Protein AF-A0A1U7XA64-F1 (afdb_monomer_lite)

Structure (mmCIF, N/CA/C/O backbone):
data_AF-A0A1U7XA64-F1
#
_entry.id   AF-A0A1U7XA64-F1
#
loop_
_atom_site.group_PDB
_atom_site.id
_atom_site.type_symbol
_atom_site.label_atom_id
_atom_site.label_alt_id
_atom_site.label_comp_id
_atom_site.label_asym_id
_atom_site.label_entity_id
_atom_site.label_seq_id
_atom_site.pdbx_PDB_ins_code
_atom_site.Cartn_x
_atom_site.Cartn_y
_atom_site.Cartn_z
_atom_site.occupancy
_atom_site.B_iso_or_equiv
_atom_site.auth_seq_id
_atom_site.auth_comp_id
_atom_site.auth_asym_id
_atom_site.auth_atom_id
_atom_site.pdbx_PDB_model_num
ATOM 1 N N . LEU A 1 1 ? -12.709 3.597 -7.410 1.00 91.12 1 LEU A N 1
ATOM 2 C CA . LEU A 1 1 ? -11.729 2.549 -7.765 1.00 91.12 1 LEU A CA 1
ATOM 3 C C . LEU A 1 1 ? -11.632 1.546 -6.615 1.00 91.12 1 LEU A C 1
ATOM 5 O O . LEU A 1 1 ? -11.499 2.003 -5.488 1.00 91.12 1 LEU A O 1
ATOM 9 N N . ARG A 1 2 ? -11.773 0.233 -6.865 1.00 96.62 2 ARG A N 1
ATOM 10 C CA . ARG A 1 2 ? -11.680 -0.827 -5.826 1.00 96.62 2 ARG A CA 1
ATOM 11 C C . ARG A 1 2 ? -10.468 -1.746 -5.992 1.00 96.62 2 ARG A C 1
ATOM 13 O O . ARG A 1 2 ? -9.965 -2.255 -4.998 1.00 96.62 2 ARG A O 1
ATOM 20 N N . HIS A 1 3 ? -9.996 -1.910 -7.222 1.00 97.81 3 HIS A N 1
ATOM 21 C CA . HIS A 1 3 ? -8.828 -2.707 -7.573 1.00 97.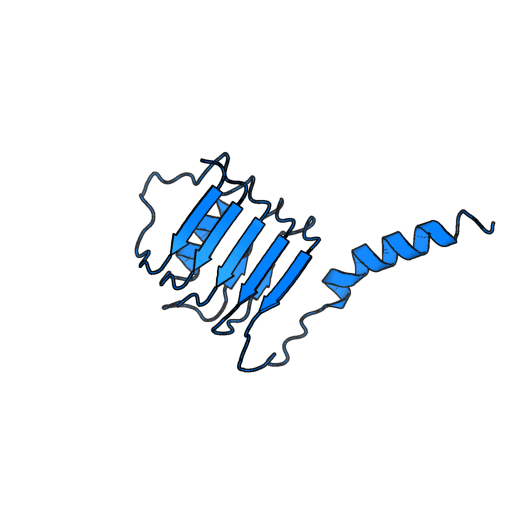81 3 HIS A CA 1
ATOM 22 C C . HIS A 1 3 ? -7.940 -1.842 -8.462 1.00 97.81 3 HIS A C 1
ATOM 24 O O . HIS A 1 3 ? -8.459 -1.160 -9.349 1.00 97.81 3 HIS A O 1
ATOM 30 N N . LEU A 1 4 ? -6.642 -1.839 -8.193 1.00 97.12 4 LEU A N 1
ATOM 31 C CA . LEU A 1 4 ? -5.638 -1.155 -8.992 1.00 97.12 4 LEU A CA 1
ATOM 32 C C . LEU A 1 4 ? -4.483 -2.120 -9.202 1.00 97.12 4 LEU A C 1
ATOM 34 O O . LEU A 1 4 ? -3.891 -2.583 -8.229 1.00 97.12 4 LEU A O 1
ATOM 38 N N . THR A 1 5 ? -4.172 -2.376 -10.464 1.00 97.38 5 THR A N 1
ATOM 39 C CA . THR A 1 5 ? -2.982 -3.113 -10.873 1.00 97.38 5 THR A CA 1
ATOM 40 C C . THR A 1 5 ? -2.121 -2.167 -11.689 1.00 97.38 5 THR A C 1
ATOM 42 O O . THR A 1 5 ? -2.611 -1.553 -12.637 1.00 97.38 5 THR A O 1
ATOM 45 N N . LEU A 1 6 ? -0.861 -2.021 -11.296 1.00 96.25 6 LEU A N 1
ATOM 46 C CA . LEU A 1 6 ? 0.153 -1.301 -12.053 1.00 96.25 6 LEU A CA 1
ATOM 47 C C . LEU A 1 6 ? 1.274 -2.273 -12.383 1.00 96.25 6 LEU A C 1
ATOM 49 O O . LEU A 1 6 ? 1.798 -2.949 -11.496 1.00 96.25 6 LEU A O 1
ATOM 53 N N . GLU A 1 7 ? 1.629 -2.329 -13.658 1.00 96.12 7 GLU A N 1
ATOM 54 C CA . GLU A 1 7 ? 2.614 -3.265 -14.172 1.00 96.12 7 GLU A CA 1
ATOM 5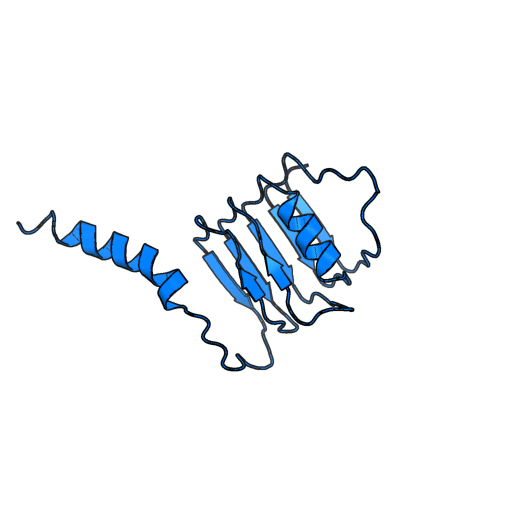5 C C . GLU A 1 7 ? 3.619 -2.540 -15.066 1.00 96.12 7 GLU A C 1
ATOM 57 O O . GLU A 1 7 ? 3.240 -1.671 -15.851 1.00 96.12 7 GLU A O 1
ATOM 62 N N . THR A 1 8 ? 4.903 -2.867 -14.901 1.00 95.06 8 THR A N 1
ATOM 63 C CA . THR A 1 8 ? 6.012 -2.375 -15.739 1.00 95.06 8 THR A CA 1
ATOM 64 C C . THR A 1 8 ? 6.038 -0.845 -15.870 1.00 95.06 8 THR A C 1
ATOM 66 O O . THR A 1 8 ? 6.182 -0.292 -16.959 1.00 95.06 8 THR A O 1
ATOM 69 N N . CYS A 1 9 ? 5.891 -0.134 -14.749 1.00 93.50 9 CYS A N 1
ATOM 70 C CA . CYS A 1 9 ? 5.851 1.328 -14.737 1.00 93.50 9 CYS A CA 1
ATOM 71 C C . CYS A 1 9 ? 6.815 1.956 -13.723 1.00 93.50 9 CYS A C 1
ATOM 73 O O . CYS A 1 9 ? 7.370 1.293 -12.844 1.00 93.50 9 CYS A O 1
ATOM 75 N N . LEU A 1 10 ? 7.016 3.264 -13.868 1.00 93.44 10 LEU A N 1
ATOM 76 C CA . LEU A 1 10 ? 7.833 4.096 -12.993 1.00 93.44 10 LEU A CA 1
ATOM 77 C C . LEU A 1 10 ? 6.931 5.118 -12.291 1.00 93.44 10 LEU A C 1
ATOM 79 O O . LEU A 1 10 ? 6.145 5.805 -12.942 1.00 93.44 10 LEU A O 1
ATOM 83 N N . ILE A 1 11 ? 7.045 5.211 -10.967 1.00 91.06 11 ILE A N 1
ATOM 84 C CA . ILE A 1 11 ? 6.297 6.155 -10.131 1.00 91.06 11 ILE A CA 1
ATOM 85 C C . ILE A 1 11 ? 7.304 7.074 -9.437 1.00 91.06 11 ILE A C 1
ATOM 87 O O . ILE A 1 11 ? 7.882 6.717 -8.410 1.00 91.06 11 ILE A O 1
ATOM 91 N N . GLU A 1 12 ? 7.508 8.260 -10.008 1.00 89.75 12 GLU A N 1
ATOM 92 C CA . GLU A 1 12 ? 8.440 9.268 -9.477 1.00 89.75 12 GLU A CA 1
ATOM 93 C C . GLU A 1 12 ? 7.778 10.251 -8.509 1.00 89.75 12 GLU A C 1
ATOM 95 O O . GLU A 1 12 ? 8.443 10.814 -7.644 1.00 89.75 12 GLU A O 1
ATOM 100 N N . LEU A 1 13 ? 6.468 10.473 -8.647 1.00 88.88 13 LEU A N 1
ATOM 101 C CA . LEU A 1 13 ? 5.734 11.436 -7.836 1.00 88.88 13 LEU A CA 1
ATOM 102 C C . LEU A 1 13 ? 4.268 11.023 -7.684 1.00 88.88 13 LEU A C 1
ATOM 104 O O . LEU A 1 13 ? 3.655 10.471 -8.598 1.00 88.88 13 LEU A O 1
ATOM 108 N N . LEU A 1 14 ? 3.689 11.348 -6.531 1.00 86.38 14 LEU A N 1
ATOM 109 C CA . LEU A 1 14 ? 2.242 11.359 -6.336 1.00 86.38 14 LEU A CA 1
ATOM 110 C C . LEU A 1 14 ? 1.723 12.790 -6.549 1.00 86.38 14 LEU A C 1
ATOM 112 O O . LEU A 1 14 ? 2.366 13.730 -6.079 1.00 86.38 14 LEU A O 1
ATOM 116 N N . PRO A 1 15 ? 0.564 12.995 -7.202 1.00 86.31 15 PRO A N 1
ATOM 117 C CA . PRO A 1 15 ? -0.001 14.332 -7.367 1.00 86.31 15 PRO A CA 1
ATOM 118 C C . PRO A 1 15 ? -0.091 15.082 -6.021 1.00 86.31 15 PRO A C 1
ATOM 120 O O . PRO A 1 15 ? -0.470 14.463 -5.025 1.00 86.31 15 PRO A O 1
ATOM 123 N N . PRO A 1 16 ? 0.181 16.400 -5.950 1.00 79.81 16 PRO A N 1
ATOM 124 C CA . PRO A 1 16 ? 0.198 17.142 -4.680 1.00 79.81 16 PRO A CA 1
ATOM 125 C C . PRO A 1 16 ? -1.110 17.042 -3.878 1.00 79.81 16 PRO A C 1
ATOM 127 O O . PRO A 1 16 ? -1.101 17.003 -2.651 1.00 79.81 16 PRO A O 1
ATOM 130 N N . ALA A 1 17 ? -2.243 16.941 -4.578 1.00 86.94 17 ALA A N 1
ATOM 131 C CA . ALA A 1 17 ? -3.573 16.774 -3.994 1.00 86.94 17 ALA A CA 1
ATOM 132 C C . ALA A 1 17 ? -4.025 15.301 -3.891 1.00 86.94 17 ALA A C 1
ATOM 134 O O . ALA A 1 17 ? -5.199 15.035 -3.630 1.00 86.94 17 ALA A O 1
ATOM 135 N N . PHE A 1 18 ? -3.133 14.328 -4.115 1.00 87.31 18 PHE A N 1
ATOM 136 C CA . PHE A 1 18 ? -3.469 12.908 -4.059 1.00 87.31 18 PHE A CA 1
ATOM 137 C C . PHE A 1 18 ? -3.769 12.482 -2.623 1.00 87.31 18 PHE A C 1
ATOM 139 O O . PHE A 1 18 ? -2.871 12.252 -1.814 1.00 87.31 18 PHE A O 1
ATOM 146 N N . LYS A 1 19 ? -5.053 12.353 -2.295 1.00 87.75 19 LYS A N 1
ATOM 147 C CA . LYS A 1 19 ? -5.512 11.922 -0.967 1.00 87.75 19 LYS A CA 1
ATOM 148 C C . LYS A 1 19 ? -5.485 10.405 -0.773 1.00 87.75 19 LYS A C 1
ATOM 150 O O . LYS A 1 19 ? -5.763 9.941 0.324 1.00 87.75 19 LYS A O 1
ATOM 155 N N . GLY A 1 20 ? -5.095 9.654 -1.801 1.00 89.19 20 GLY A N 1
ATOM 156 C CA . GLY A 1 20 ? -5.213 8.202 -1.831 1.00 89.19 20 GLY A CA 1
ATOM 157 C C . GLY A 1 20 ? -6.425 7.741 -2.623 1.00 89.19 20 GLY A C 1
ATOM 158 O O . GLY A 1 20 ? -7.047 8.503 -3.365 1.00 89.19 20 GLY A O 1
ATOM 159 N N . PHE A 1 21 ? -6.746 6.463 -2.454 1.00 92.88 21 PHE A N 1
ATOM 160 C CA . PHE A 1 21 ? -7.920 5.846 -3.047 1.00 92.88 21 PHE A CA 1
ATOM 161 C C . PHE A 1 21 ? -8.870 5.371 -1.943 1.00 92.88 21 PHE A C 1
ATOM 163 O O . PHE A 1 21 ? -8.730 4.268 -1.417 1.00 92.88 21 PHE A O 1
ATOM 170 N N . ASP A 1 22 ? -9.893 6.171 -1.648 1.00 92.12 22 ASP A N 1
ATOM 171 C CA . ASP A 1 22 ? -10.800 5.971 -0.502 1.00 92.12 22 ASP A CA 1
ATOM 172 C C . ASP A 1 22 ? -11.574 4.642 -0.512 1.00 92.12 22 ASP A C 1
ATOM 174 O O . ASP A 1 22 ? -12.128 4.224 0.501 1.00 92.12 22 ASP A O 1
ATOM 178 N N . ARG A 1 23 ? -11.655 3.979 -1.671 1.00 95.69 23 ARG A N 1
ATOM 179 C CA . ARG A 1 23 ? -12.390 2.719 -1.865 1.00 95.69 23 ARG A CA 1
ATOM 180 C C . ARG A 1 23 ? -11.514 1.559 -2.335 1.00 95.69 23 ARG A C 1
ATOM 182 O O . ARG A 1 23 ? -12.059 0.507 -2.674 1.00 95.69 23 ARG A O 1
ATOM 189 N N . LEU A 1 24 ? -10.193 1.741 -2.397 1.00 97.81 24 LEU A N 1
ATOM 190 C CA . LEU A 1 24 ? -9.291 0.704 -2.887 1.00 97.81 24 LEU A CA 1
ATOM 191 C C . LEU A 1 24 ? -9.177 -0.421 -1.864 1.00 97.81 24 LEU A C 1
ATOM 193 O O . LEU A 1 24 ? -8.781 -0.196 -0.728 1.00 97.81 24 LEU A O 1
ATOM 197 N N . MET A 1 25 ? -9.528 -1.626 -2.299 1.00 97.81 25 MET A N 1
ATOM 198 C CA . MET A 1 25 ? -9.465 -2.857 -1.515 1.00 97.81 25 MET A CA 1
ATOM 199 C C . MET A 1 25 ? -8.313 -3.752 -1.952 1.00 97.81 25 MET A C 1
ATOM 201 O O . MET A 1 25 ? -7.815 -4.531 -1.144 1.00 97.81 25 MET A O 1
ATOM 205 N N . ARG A 1 26 ? -7.867 -3.633 -3.207 1.00 98.38 26 ARG A N 1
ATOM 206 C CA . ARG A 1 26 ? -6.725 -4.381 -3.725 1.00 98.38 26 ARG A CA 1
ATOM 207 C C . ARG A 1 26 ? -5.760 -3.484 -4.485 1.00 98.38 26 ARG A C 1
ATOM 209 O O . ARG A 1 26 ? -6.183 -2.754 -5.383 1.00 98.38 26 ARG A O 1
ATOM 216 N N . LEU A 1 27 ? -4.482 -3.609 -4.154 1.00 97.75 27 LEU A N 1
ATOM 217 C CA . LEU A 1 27 ? -3.369 -2.986 -4.855 1.00 97.75 27 LEU A CA 1
ATOM 218 C C . LEU A 1 27 ? -2.395 -4.074 -5.304 1.00 97.75 27 LEU A C 1
ATOM 220 O O . LEU A 1 27 ? -1.879 -4.817 -4.473 1.00 97.75 27 LEU A O 1
ATOM 224 N N . GLU A 1 28 ? -2.140 -4.148 -6.604 1.00 97.25 28 GLU A N 1
ATOM 225 C CA . GLU A 1 28 ? -1.126 -5.022 -7.184 1.00 97.25 28 GLU A CA 1
ATOM 226 C C . GLU A 1 28 ? -0.085 -4.162 -7.906 1.00 97.25 28 GLU A C 1
ATOM 228 O O . GLU A 1 28 ? -0.421 -3.394 -8.806 1.00 97.25 28 GLU A O 1
ATOM 233 N N . LEU A 1 29 ? 1.176 -4.270 -7.496 1.00 95.25 29 LEU A N 1
ATOM 234 C CA . LEU A 1 29 ? 2.305 -3.612 -8.144 1.00 95.25 29 LEU A CA 1
ATOM 235 C C . LEU A 1 29 ? 3.257 -4.696 -8.654 1.00 95.25 29 LEU A C 1
ATOM 237 O O . LEU A 1 29 ? 3.793 -5.465 -7.853 1.00 95.25 29 LEU A O 1
ATOM 241 N N . ARG A 1 30 ? 3.464 -4.754 -9.971 1.00 94.38 30 ARG A N 1
ATOM 242 C CA . ARG A 1 30 ? 4.333 -5.736 -10.633 1.00 94.38 30 ARG A CA 1
ATOM 243 C C . ARG A 1 30 ? 5.402 -5.056 -11.470 1.00 94.38 30 ARG A C 1
ATOM 245 O O . ARG A 1 30 ? 5.089 -4.224 -12.315 1.00 94.38 30 ARG A O 1
ATOM 252 N N . TYR A 1 31 ? 6.669 -5.396 -11.260 1.00 92.75 31 TYR A N 1
ATOM 253 C CA . TYR A 1 31 ? 7.787 -4.812 -12.017 1.00 92.75 31 TYR A CA 1
ATOM 254 C C . TYR A 1 31 ? 7.803 -3.272 -11.982 1.00 92.75 31 TYR A C 1
ATOM 256 O O . TYR A 1 31 ? 8.194 -2.617 -12.949 1.00 92.75 31 TYR A O 1
ATOM 264 N N . VAL A 1 32 ? 7.345 -2.687 -10.872 1.00 92.56 32 VAL A N 1
ATOM 265 C CA . VAL A 1 32 ? 7.237 -1.235 -10.700 1.00 92.56 32 VAL A CA 1
ATOM 266 C C . VAL A 1 32 ? 8.521 -0.683 -10.093 1.00 92.56 32 VAL A C 1
ATOM 268 O O . VAL A 1 32 ? 9.056 -1.238 -9.131 1.00 92.56 32 VAL A O 1
ATOM 271 N N . THR A 1 33 ? 8.993 0.442 -10.628 1.00 92.44 33 THR A N 1
ATOM 272 C CA . THR A 1 33 ? 10.056 1.243 -10.011 1.00 92.44 33 THR A CA 1
ATOM 273 C C . THR A 1 33 ? 9.427 2.383 -9.214 1.00 92.44 33 THR A C 1
ATOM 275 O O . THR A 1 33 ? 8.685 3.189 -9.769 1.00 92.44 33 THR A O 1
ATOM 278 N N . ILE A 1 34 ? 9.675 2.434 -7.906 1.00 91.81 34 ILE A N 1
ATOM 279 C CA . ILE A 1 34 ? 9.078 3.411 -6.982 1.00 91.81 34 ILE A CA 1
ATOM 280 C C . ILE A 1 34 ? 9.985 3.590 -5.759 1.00 91.81 34 ILE A C 1
ATOM 282 O O . ILE A 1 34 ? 10.601 2.632 -5.296 1.00 91.81 34 ILE A O 1
ATOM 286 N N . SER A 1 35 ? 10.071 4.802 -5.205 1.00 90.62 35 SER A N 1
ATOM 287 C CA . SER A 1 35 ? 10.805 5.029 -3.951 1.00 90.62 35 SER A CA 1
ATOM 288 C C . SER A 1 35 ? 10.079 4.397 -2.749 1.00 90.62 35 SER A C 1
ATOM 290 O O . SER A 1 35 ? 8.856 4.238 -2.752 1.00 90.62 35 SER A O 1
ATOM 292 N N . SER A 1 36 ? 10.809 4.049 -1.687 1.00 87.12 36 SER A N 1
ATOM 293 C CA . SER A 1 36 ? 10.220 3.477 -0.464 1.00 87.12 36 SER A CA 1
ATOM 294 C C . SER A 1 36 ? 9.231 4.433 0.196 1.00 87.12 36 SER A C 1
ATOM 296 O O . SER A 1 36 ? 8.192 4.010 0.699 1.00 87.12 36 SER A O 1
ATOM 298 N N . GLU A 1 37 ? 9.535 5.729 0.154 1.00 88.19 37 GLU A N 1
ATOM 299 C CA . GLU A 1 37 ? 8.726 6.793 0.745 1.00 88.19 37 GLU A CA 1
ATOM 300 C C . GLU A 1 37 ? 7.396 6.933 -0.005 1.00 88.19 37 GLU A C 1
ATOM 302 O O . GLU A 1 37 ? 6.330 7.016 0.612 1.00 88.19 37 GLU A O 1
ATOM 307 N N . LEU A 1 38 ? 7.441 6.902 -1.342 1.00 91.06 38 LEU A N 1
ATOM 308 C CA . LEU A 1 38 ? 6.245 6.960 -2.180 1.00 91.06 38 LEU A CA 1
ATOM 309 C C . LEU A 1 38 ? 5.392 5.701 -2.035 1.00 91.06 38 LEU A C 1
ATOM 311 O O . LEU A 1 38 ? 4.171 5.815 -1.943 1.00 91.06 38 LEU A O 1
ATOM 315 N N . LEU A 1 39 ? 6.013 4.521 -1.959 1.00 92.12 39 LEU A N 1
ATOM 316 C CA . LEU A 1 39 ? 5.302 3.261 -1.747 1.00 92.12 39 LEU A CA 1
ATOM 317 C C . LEU A 1 39 ? 4.577 3.246 -0.394 1.00 92.12 39 LEU A C 1
ATOM 319 O O . LEU A 1 39 ? 3.379 2.961 -0.340 1.00 92.12 39 LEU A O 1
ATOM 323 N N . GLY A 1 40 ? 5.267 3.619 0.688 1.00 90.69 40 GLY A N 1
ATOM 324 C CA . GLY A 1 40 ? 4.661 3.731 2.017 1.00 90.69 40 GLY A CA 1
ATOM 325 C C . GLY A 1 40 ? 3.536 4.774 2.066 1.00 90.69 40 GLY A C 1
ATOM 326 O O . GLY A 1 40 ? 2.465 4.520 2.625 1.00 90.69 40 GLY A O 1
ATOM 327 N N . SER A 1 41 ? 3.727 5.931 1.421 1.00 90.00 41 SER A N 1
ATOM 328 C CA . SER A 1 41 ? 2.701 6.979 1.296 1.00 90.00 41 SER A CA 1
ATOM 329 C C . SER A 1 41 ? 1.474 6.502 0.509 1.00 90.00 41 SER A C 1
ATOM 331 O O . SER A 1 41 ? 0.343 6.740 0.929 1.00 90.00 41 SER A O 1
ATOM 333 N N . LEU A 1 42 ? 1.666 5.781 -0.599 1.00 92.44 42 LEU A N 1
ATOM 334 C CA . LEU A 1 42 ? 0.574 5.215 -1.394 1.00 92.44 42 LEU A CA 1
ATOM 335 C C . LEU A 1 42 ? -0.262 4.226 -0.570 1.00 92.44 42 LEU A C 1
ATOM 337 O O . LEU A 1 42 ? -1.488 4.335 -0.541 1.00 92.44 42 LEU A O 1
ATOM 341 N N . ILE A 1 43 ? 0.396 3.290 0.118 1.00 92.81 43 ILE A N 1
ATOM 342 C CA . ILE A 1 43 ? -0.268 2.244 0.908 1.00 92.81 43 ILE A CA 1
ATOM 343 C C . ILE A 1 43 ? -1.018 2.855 2.098 1.00 92.81 43 ILE A C 1
ATOM 345 O 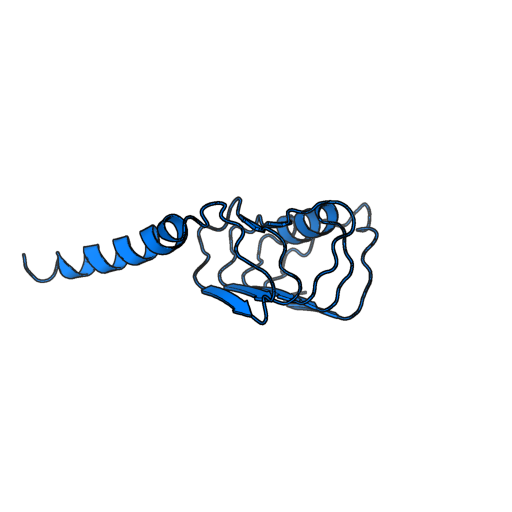O . ILE A 1 43 ? -2.200 2.571 2.285 1.00 92.81 43 ILE A O 1
ATOM 349 N N . SER A 1 44 ? -0.372 3.743 2.860 1.00 91.31 44 SER A N 1
ATOM 350 C CA . SER A 1 44 ? -0.971 4.365 4.054 1.00 91.31 44 SER A CA 1
ATOM 351 C C . SER A 1 44 ? -2.190 5.246 3.754 1.00 91.31 44 SER A C 1
ATOM 353 O O . SER A 1 44 ? -3.059 5.401 4.611 1.00 91.31 44 SER A O 1
ATOM 355 N N . ARG A 1 45 ? -2.301 5.786 2.533 1.00 91.88 45 ARG A N 1
ATOM 356 C CA . ARG A 1 45 ? -3.474 6.555 2.078 1.00 91.88 45 ARG A CA 1
ATOM 357 C C . ARG A 1 45 ? -4.618 5.677 1.549 1.00 91.88 45 ARG A C 1
ATOM 359 O O . ARG A 1 45 ? -5.690 6.187 1.238 1.00 91.88 45 ARG A O 1
ATOM 366 N N . CYS A 1 46 ? -4.431 4.361 1.445 1.00 94.06 46 CYS A N 1
ATOM 367 C CA . CYS A 1 46 ? -5.464 3.413 1.021 1.00 94.06 46 CYS A CA 1
ATOM 368 C C . CYS A 1 46 ? -6.097 2.729 2.243 1.00 94.06 46 CYS A C 1
ATOM 370 O O . CYS A 1 46 ? -5.848 1.561 2.529 1.00 94.06 46 CYS A O 1
ATOM 372 N N . LEU A 1 47 ? -6.949 3.456 2.973 1.00 91.88 47 LEU A N 1
ATOM 373 C CA . LEU A 1 47 ? -7.482 3.027 4.279 1.00 91.88 47 LEU A CA 1
ATOM 374 C C . LEU A 1 47 ? -8.361 1.761 4.242 1.00 91.88 47 LEU A C 1
ATOM 376 O O . LEU A 1 47 ? -8.584 1.131 5.279 1.00 91.88 47 LEU A O 1
ATOM 380 N N . LEU A 1 48 ? -8.880 1.391 3.066 1.00 96.12 48 LEU A N 1
ATOM 381 C CA . LEU A 1 48 ? -9.696 0.189 2.862 1.00 96.12 48 LEU A CA 1
ATOM 382 C C . LEU A 1 48 ? -8.928 -0.986 2.244 1.00 96.12 48 LEU A C 1
ATOM 384 O O . LEU A 1 48 ? -9.555 -1.982 1.890 1.00 96.12 48 LEU A O 1
ATOM 388 N N . LEU A 1 49 ? -7.600 -0.890 2.126 1.00 97.56 49 LEU A N 1
ATOM 389 C CA . LEU A 1 49 ? -6.778 -1.907 1.480 1.00 97.56 49 LEU A CA 1
ATOM 390 C C . LEU A 1 49 ? -6.819 -3.227 2.262 1.00 97.56 49 LEU A C 1
ATOM 392 O O . LEU A 1 49 ? -6.367 -3.300 3.403 1.00 97.56 49 LEU A O 1
ATOM 396 N N . GLU A 1 50 ? -7.344 -4.276 1.630 1.00 97.88 50 GLU A N 1
ATOM 397 C CA . GLU A 1 50 ? -7.443 -5.630 2.187 1.00 97.88 50 GLU A CA 1
ATOM 398 C C . GLU A 1 50 ? -6.440 -6.594 1.539 1.00 97.88 50 GLU A C 1
ATOM 400 O O . GLU A 1 50 ? -6.022 -7.561 2.174 1.00 97.88 50 GLU A O 1
ATOM 405 N N . HIS A 1 51 ? -6.019 -6.322 0.303 1.00 98.00 51 HIS A N 1
ATOM 406 C CA . HIS A 1 51 ? -5.131 -7.185 -0.470 1.00 98.00 51 HIS A CA 1
ATOM 407 C C . HIS A 1 51 ? -3.985 -6.378 -1.082 1.00 98.00 51 HIS A C 1
ATOM 409 O O . HIS A 1 51 ? -4.224 -5.451 -1.858 1.00 98.00 51 HIS A O 1
ATOM 415 N N . LEU A 1 52 ? -2.749 -6.755 -0.767 1.00 96.69 52 LEU A N 1
ATOM 416 C CA . LEU A 1 52 ? -1.546 -6.164 -1.343 1.00 96.69 52 LEU A CA 1
ATOM 417 C C . LEU A 1 52 ? -0.741 -7.240 -2.071 1.00 96.69 52 LEU A C 1
ATOM 419 O O . LEU A 1 52 ? -0.480 -8.299 -1.504 1.00 96.69 52 LEU A O 1
ATOM 423 N N . VAL A 1 53 ? -0.331 -6.951 -3.302 1.00 95.12 53 VAL A N 1
ATOM 424 C CA . VAL A 1 53 ? 0.645 -7.749 -4.049 1.00 95.12 53 VAL A CA 1
ATOM 425 C C . VAL A 1 53 ? 1.798 -6.840 -4.442 1.00 95.12 53 VAL A C 1
ATOM 427 O O . VAL A 1 53 ? 1.579 -5.810 -5.080 1.00 95.12 53 VAL A O 1
ATOM 430 N N . LEU A 1 54 ? 3.013 -7.214 -4.054 1.00 92.81 54 LEU A N 1
ATOM 431 C CA . LEU A 1 54 ? 4.244 -6.542 -4.457 1.00 92.81 54 LEU A CA 1
ATOM 432 C C . LEU A 1 54 ? 5.159 -7.567 -5.115 1.00 92.81 54 LEU A C 1
ATOM 434 O O . LEU A 1 54 ? 5.678 -8.459 -4.449 1.00 92.81 54 LEU A O 1
ATOM 438 N N . GLU A 1 55 ? 5.369 -7.419 -6.413 1.00 90.94 55 GLU A N 1
ATOM 439 C CA . GLU A 1 55 ? 6.140 -8.358 -7.216 1.00 90.94 55 GLU A CA 1
ATOM 440 C C . GLU A 1 55 ? 7.236 -7.617 -7.977 1.00 90.94 55 GLU A C 1
ATOM 442 O O . GLU A 1 55 ? 6.968 -6.670 -8.718 1.00 90.94 55 GLU A O 1
ATOM 447 N N . ASN A 1 56 ? 8.487 -8.043 -7.796 1.00 88.25 56 ASN A N 1
ATOM 448 C CA . ASN A 1 56 ? 9.645 -7.496 -8.505 1.00 88.25 56 ASN A CA 1
ATOM 449 C C . ASN A 1 56 ? 9.757 -5.959 -8.418 1.00 88.25 56 ASN A C 1
ATOM 451 O O . ASN A 1 56 ? 10.107 -5.285 -9.390 1.00 88.25 56 ASN A O 1
ATOM 455 N N . ILE A 1 57 ? 9.472 -5.398 -7.238 1.00 87.75 57 ILE A N 1
ATOM 456 C CA . ILE A 1 57 ? 9.542 -3.953 -6.994 1.00 87.75 57 ILE A CA 1
ATOM 457 C C . ILE A 1 57 ? 10.997 -3.483 -6.972 1.00 87.75 57 ILE A C 1
ATOM 459 O O . ILE A 1 57 ? 11.840 -4.021 -6.249 1.00 87.75 57 ILE A O 1
ATOM 463 N N . ARG A 1 58 ? 11.292 -2.428 -7.734 1.00 86.94 58 ARG A N 1
ATOM 464 C CA . ARG A 1 58 ? 12.599 -1.761 -7.745 1.00 86.94 58 ARG A CA 1
ATOM 465 C C . ARG A 1 58 ? 12.527 -0.485 -6.911 1.00 86.94 58 ARG A C 1
ATOM 467 O O . ARG A 1 58 ? 11.875 0.476 -7.305 1.00 86.94 58 ARG A O 1
ATOM 474 N N . VAL A 1 59 ? 13.215 -0.483 -5.769 1.00 76.94 59 VAL A N 1
ATOM 475 C CA . VAL A 1 59 ? 13.301 0.674 -4.863 1.00 76.94 59 VAL A CA 1
ATOM 476 C C . VAL A 1 59 ? 14.655 1.362 -5.010 1.00 76.94 59 VAL A C 1
ATOM 478 O O . VAL A 1 59 ? 15.687 0.689 -4.982 1.00 76.94 59 VAL A O 1
ATOM 481 N N . SER A 1 60 ? 14.645 2.684 -5.195 1.00 69.25 60 SER A N 1
ATOM 482 C CA . SER A 1 60 ? 15.824 3.488 -5.549 1.00 69.25 60 SER A CA 1
ATOM 483 C C . SER A 1 60 ? 16.588 4.088 -4.362 1.00 69.25 60 SER A C 1
ATOM 485 O O . SER A 1 60 ? 17.786 4.319 -4.491 1.00 69.25 60 SER A O 1
ATOM 487 N N . THR A 1 61 ? 15.938 4.348 -3.222 1.00 64.94 61 THR A N 1
ATOM 488 C CA . THR A 1 61 ? 16.475 5.268 -2.193 1.00 64.94 61 THR A CA 1
ATOM 489 C C . THR A 1 61 ? 16.619 4.678 -0.791 1.00 64.94 61 THR A C 1
ATOM 491 O O . THR A 1 61 ? 17.570 5.032 -0.097 1.00 64.94 61 THR A O 1
ATOM 494 N N . SER A 1 62 ? 15.749 3.757 -0.362 1.00 65.69 62 SER A N 1
ATOM 495 C CA . SER A 1 62 ? 15.908 3.058 0.920 1.00 65.69 62 SER A CA 1
ATOM 496 C C . SER A 1 62 ? 15.772 1.546 0.790 1.00 65.69 62 SER A C 1
ATOM 498 O O . SER A 1 62 ? 15.062 1.007 -0.060 1.00 65.69 62 SER A O 1
ATOM 500 N N . ASN A 1 63 ? 16.503 0.850 1.659 1.00 68.75 63 ASN A N 1
ATOM 501 C CA . ASN A 1 63 ? 16.535 -0.603 1.679 1.00 68.75 63 ASN A CA 1
ATOM 502 C C . ASN A 1 63 ? 15.316 -1.219 2.377 1.00 68.75 63 ASN A C 1
ATOM 504 O O . ASN A 1 63 ? 15.129 -2.420 2.229 1.00 68.75 63 ASN A O 1
ATOM 508 N N . ILE A 1 64 ? 14.513 -0.450 3.125 1.00 76.25 64 ILE A N 1
ATOM 509 C CA . ILE A 1 64 ? 13.391 -0.967 3.924 1.00 76.25 64 ILE A CA 1
ATOM 510 C C . ILE A 1 64 ? 12.063 -0.482 3.339 1.00 76.25 64 ILE A C 1
ATOM 512 O O . ILE A 1 64 ? 11.896 0.703 3.051 1.00 76.25 64 ILE A O 1
ATOM 516 N N . ILE A 1 65 ? 11.105 -1.397 3.204 1.00 81.06 65 ILE A N 1
ATOM 517 C CA . ILE A 1 65 ? 9.729 -1.088 2.805 1.00 81.06 65 ILE A CA 1
ATOM 518 C C . ILE A 1 65 ? 8.844 -1.114 4.053 1.00 81.06 65 ILE A C 1
ATOM 520 O O . ILE A 1 65 ? 8.644 -2.169 4.657 1.00 81.06 65 ILE A O 1
ATOM 524 N N . GLU A 1 66 ? 8.305 0.042 4.439 1.00 84.12 66 GLU A N 1
ATOM 525 C CA . GLU A 1 66 ? 7.337 0.155 5.533 1.00 84.12 66 GLU A CA 1
ATOM 526 C C . GLU A 1 66 ? 5.909 -0.069 5.023 1.00 84.12 66 GLU A C 1
ATOM 528 O O . GLU A 1 66 ? 5.455 0.580 4.080 1.00 84.12 66 GLU A O 1
ATOM 533 N N . ILE A 1 67 ? 5.186 -0.977 5.679 1.00 86.88 67 ILE A N 1
ATOM 534 C CA . ILE A 1 67 ? 3.794 -1.309 5.388 1.00 86.88 67 ILE A CA 1
ATOM 535 C C . ILE A 1 67 ? 2.929 -0.908 6.584 1.00 86.88 67 ILE A C 1
ATOM 537 O O . ILE A 1 67 ? 3.037 -1.467 7.681 1.00 86.88 67 ILE A O 1
ATOM 541 N N . ASN A 1 68 ? 2.039 0.052 6.346 1.00 89.31 68 ASN A N 1
ATOM 542 C CA . ASN A 1 68 ? 1.028 0.514 7.288 1.00 89.31 68 ASN A CA 1
ATOM 543 C C . ASN A 1 68 ? -0.347 0.420 6.616 1.00 89.31 68 ASN A C 1
ATOM 545 O O . ASN A 1 68 ? -0.669 1.239 5.756 1.00 89.31 68 ASN A O 1
ATOM 549 N N . ALA A 1 69 ? -1.118 -0.611 6.961 1.00 91.19 69 ALA A N 1
ATOM 550 C CA . ALA A 1 69 ? -2.386 -0.925 6.313 1.00 91.19 69 ALA A CA 1
ATOM 551 C C . ALA A 1 69 ? -3.314 -1.658 7.305 1.00 91.19 69 ALA A C 1
ATOM 553 O O . ALA A 1 69 ? -3.361 -2.892 7.326 1.00 91.19 69 ALA A O 1
ATOM 554 N N . PRO A 1 70 ? -4.102 -0.923 8.112 1.00 90.62 70 PRO A N 1
ATOM 555 C CA . PRO A 1 70 ? -4.842 -1.492 9.246 1.00 90.62 70 PRO A CA 1
ATOM 556 C C . P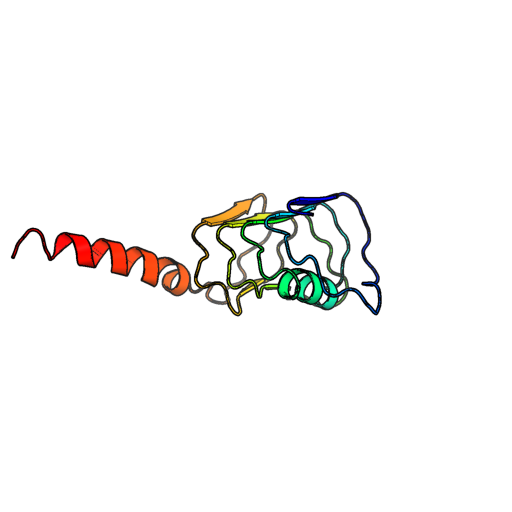RO A 1 70 ? -5.894 -2.549 8.869 1.00 90.62 70 PRO A C 1
ATOM 558 O O . PRO A 1 70 ? -6.308 -3.364 9.698 1.00 90.62 70 PRO A O 1
ATOM 561 N N . ARG A 1 71 ? -6.367 -2.535 7.614 1.00 95.12 71 ARG A N 1
ATOM 562 C CA . ARG A 1 71 ? -7.368 -3.480 7.091 1.00 95.12 71 ARG A CA 1
ATOM 563 C C . ARG A 1 71 ? -6.778 -4.608 6.249 1.00 95.12 71 ARG A C 1
ATOM 565 O O . ARG A 1 71 ? -7.548 -5.439 5.769 1.00 95.12 71 ARG A O 1
ATOM 572 N N . LEU A 1 72 ? -5.454 -4.659 6.105 1.00 95.38 72 LEU A N 1
ATOM 573 C CA . LEU A 1 72 ? -4.784 -5.628 5.251 1.00 95.38 72 LEU A CA 1
ATOM 574 C C . LEU A 1 72 ? -5.042 -7.047 5.758 1.00 95.38 72 LEU A C 1
ATOM 576 O O . LEU A 1 72 ? -4.768 -7.352 6.914 1.00 95.38 72 LEU A O 1
ATOM 580 N N . ARG A 1 73 ? -5.580 -7.902 4.887 1.00 94.12 73 ARG A N 1
ATOM 581 C CA . ARG A 1 73 ? -5.911 -9.308 5.159 1.00 94.12 73 ARG A CA 1
ATOM 582 C C . ARG A 1 73 ? -4.961 -10.256 4.457 1.00 94.12 73 ARG A C 1
ATOM 584 O O . ARG A 1 73 ? -4.620 -11.289 5.027 1.00 94.12 73 ARG A O 1
ATOM 591 N N . SER A 1 74 ? -4.535 -9.917 3.242 1.00 93.75 74 SER A N 1
ATOM 592 C CA . SER A 1 74 ? -3.529 -10.687 2.522 1.00 93.75 74 SER A CA 1
ATOM 593 C C . SER A 1 74 ? -2.410 -9.815 1.988 1.00 93.75 74 SER A C 1
ATOM 595 O O . SER A 1 74 ? -2.653 -8.747 1.422 1.00 93.75 74 SER A O 1
ATOM 597 N N . PHE A 1 75 ? -1.197 -10.335 2.095 1.00 92.81 75 PHE A N 1
ATOM 598 C CA . PHE A 1 75 ? -0.025 -9.763 1.470 1.00 92.81 75 PHE A CA 1
ATOM 599 C C . PHE A 1 75 ? 0.765 -10.848 0.744 1.00 92.81 75 PHE A C 1
ATOM 601 O O . PHE A 1 75 ? 1.232 -11.797 1.369 1.00 92.81 75 PHE A O 1
ATOM 608 N N . ASP A 1 76 ? 0.901 -10.693 -0.568 1.00 91.31 76 ASP A N 1
ATOM 609 C CA . ASP A 1 76 ? 1.760 -11.532 -1.393 1.00 91.31 76 ASP A CA 1
ATOM 610 C C . ASP A 1 76 ? 2.983 -10.695 -1.814 1.00 91.31 76 ASP A C 1
ATOM 612 O O . ASP A 1 76 ? 2.850 -9.631 -2.425 1.00 91.31 76 ASP A O 1
ATOM 616 N N . TYR A 1 77 ? 4.177 -11.144 -1.432 1.00 87.69 77 TYR A N 1
ATOM 617 C CA . TYR A 1 77 ? 5.445 -10.482 -1.734 1.00 87.69 77 TYR A CA 1
ATOM 618 C C . TYR A 1 77 ? 6.314 -11.404 -2.584 1.00 87.69 77 TYR A C 1
ATOM 620 O O . TYR A 1 77 ? 6.469 -12.576 -2.249 1.00 87.69 77 TYR A O 1
ATOM 628 N N . GLY A 1 78 ? 6.904 -10.903 -3.665 1.00 84.69 78 GLY A N 1
ATOM 629 C CA . GLY A 1 78 ? 7.786 -11.723 -4.486 1.00 84.69 78 GLY A CA 1
ATOM 630 C C . GLY A 1 78 ? 8.813 -10.969 -5.315 1.00 84.69 78 GLY A C 1
ATOM 631 O O . GLY A 1 78 ? 8.711 -9.758 -5.522 1.00 84.69 78 GLY A O 1
ATOM 632 N N . GLY A 1 79 ? 9.822 -11.704 -5.783 1.00 77.62 79 GLY A N 1
ATOM 633 C CA . GLY A 1 79 ? 10.956 -11.162 -6.529 1.00 77.62 79 GLY A CA 1
ATOM 634 C C . GLY A 1 79 ? 12.102 -10.671 -5.641 1.00 77.62 79 GLY A C 1
ATOM 635 O O . GLY A 1 79 ? 12.377 -11.247 -4.588 1.00 77.62 79 GLY A O 1
ATOM 636 N N . ASN A 1 80 ? 12.777 -9.593 -6.070 1.00 69.44 80 ASN A N 1
ATOM 637 C CA . ASN A 1 80 ? 13.937 -9.024 -5.368 1.00 69.44 80 ASN A CA 1
ATOM 638 C C . ASN A 1 80 ? 13.631 -8.724 -3.894 1.00 69.44 80 ASN A C 1
ATOM 640 O O . ASN A 1 80 ? 12.896 -7.788 -3.571 1.00 69.44 80 ASN A O 1
ATOM 644 N N . THR A 1 81 ? 14.252 -9.495 -3.004 1.00 62.56 81 THR A N 1
ATOM 645 C CA . THR A 1 81 ? 13.997 -9.452 -1.568 1.00 62.56 81 THR A CA 1
ATOM 646 C C . THR A 1 81 ? 14.538 -8.167 -0.947 1.00 62.56 81 THR A C 1
ATOM 648 O O . THR A 1 81 ? 15.739 -7.890 -0.928 1.00 62.56 81 THR A O 1
ATOM 651 N N . ARG A 1 82 ? 13.636 -7.350 -0.402 1.00 71.38 82 ARG A N 1
ATOM 652 C CA . ARG A 1 82 ? 13.963 -6.199 0.446 1.00 71.38 82 ARG A CA 1
ATOM 653 C C . ARG A 1 82 ? 13.370 -6.415 1.838 1.00 71.38 82 ARG A C 1
ATOM 655 O O . ARG A 1 82 ? 12.285 -6.986 1.946 1.00 71.38 82 ARG A O 1
ATOM 662 N N . PRO A 1 83 ? 14.050 -5.985 2.915 1.00 74.31 83 PRO A N 1
ATOM 663 C CA . PRO A 1 83 ? 13.479 -6.059 4.251 1.00 74.31 83 PRO A CA 1
ATOM 664 C C . PRO A 1 83 ? 12.164 -5.274 4.338 1.00 74.31 83 PRO A C 1
ATOM 666 O O . PRO A 1 83 ? 12.057 -4.132 3.887 1.00 74.31 83 PRO A O 1
ATOM 669 N N . LEU A 1 84 ? 11.168 -5.916 4.945 1.00 80.69 84 LEU A N 1
ATOM 670 C CA . LEU A 1 84 ? 9.830 -5.379 5.164 1.00 80.69 84 LEU A CA 1
ATOM 671 C C . LEU A 1 84 ? 9.675 -5.006 6.638 1.00 80.69 84 LEU A C 1
ATOM 673 O O . LEU A 1 84 ? 10.055 -5.776 7.523 1.00 80.69 84 LEU A O 1
ATOM 677 N N . PHE A 1 85 ? 9.077 -3.851 6.905 1.00 83.38 85 PHE A N 1
ATOM 678 C CA . PHE A 1 85 ? 8.704 -3.429 8.246 1.00 83.38 85 PHE A CA 1
ATOM 679 C C . PHE A 1 85 ? 7.192 -3.231 8.326 1.00 83.38 85 PHE A C 1
ATOM 681 O O . PHE A 1 85 ? 6.623 -2.385 7.643 1.00 83.38 85 PHE A O 1
ATOM 688 N N . PHE A 1 86 ? 6.535 -4.022 9.168 1.00 84.81 86 PHE A N 1
ATOM 689 C CA . PHE A 1 86 ? 5.092 -3.957 9.370 1.00 84.81 86 PHE A CA 1
ATOM 690 C C . PHE A 1 86 ? 4.771 -3.110 10.598 1.00 84.81 86 PHE A C 1
ATOM 692 O O . PHE A 1 86 ? 5.134 -3.488 11.713 1.00 84.81 86 PHE A O 1
ATOM 699 N N . LYS A 1 87 ? 4.088 -1.981 10.394 1.00 83.38 87 LYS A N 1
ATOM 700 C CA . LYS A 1 87 ? 3.761 -1.039 11.471 1.00 83.38 87 LYS A CA 1
ATOM 701 C C . LYS A 1 87 ? 2.398 -1.304 12.104 1.00 83.38 87 LYS A C 1
ATOM 703 O O . LYS A 1 87 ? 2.327 -1.495 13.312 1.00 83.38 87 LYS A O 1
ATOM 708 N N . ASP A 1 88 ? 1.340 -1.331 11.297 1.00 82.44 88 ASP A N 1
ATOM 709 C CA . ASP 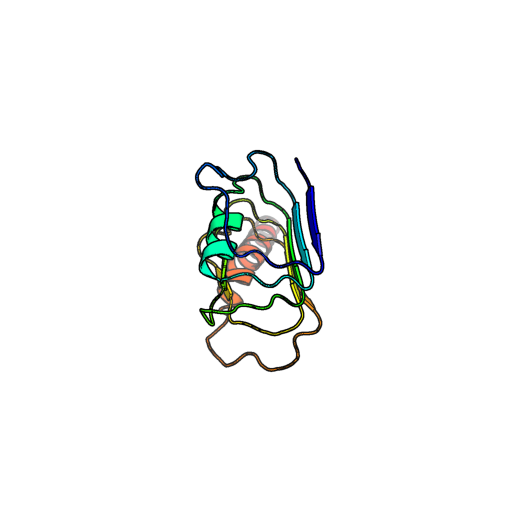A 1 88 ? -0.037 -1.556 11.757 1.00 82.44 88 ASP A CA 1
ATOM 710 C C . ASP A 1 88 ? -0.803 -2.410 10.735 1.00 82.44 88 ASP A C 1
ATOM 712 O O . ASP A 1 88 ? -1.201 -1.935 9.669 1.00 82.44 88 ASP A O 1
ATOM 716 N N . ILE A 1 89 ? -0.922 -3.708 11.036 1.00 87.12 89 ILE A N 1
ATOM 717 C CA . ILE A 1 89 ? -1.566 -4.737 10.195 1.00 87.12 89 ILE A CA 1
ATOM 718 C C . ILE A 1 89 ? -2.287 -5.814 11.044 1.00 87.12 89 ILE A C 1
ATOM 720 O O . ILE A 1 89 ? -2.072 -7.014 10.855 1.00 87.12 89 ILE A O 1
ATOM 724 N N . PRO A 1 90 ? -3.156 -5.437 11.999 1.00 86.81 90 PRO A N 1
ATOM 725 C CA . PRO A 1 90 ? -3.751 -6.358 12.975 1.00 86.81 90 PRO A CA 1
ATOM 726 C C . PRO A 1 90 ? -4.675 -7.411 12.350 1.00 86.81 90 PRO A C 1
ATOM 728 O O . PRO A 1 90 ? -5.061 -8.365 13.016 1.00 86.81 90 PRO A O 1
ATOM 731 N N . ARG A 1 91 ? -5.065 -7.230 11.082 1.00 90.00 91 ARG A N 1
ATOM 732 C CA . ARG A 1 91 ? -5.986 -8.109 10.350 1.00 90.00 91 ARG A CA 1
ATOM 733 C C . ARG A 1 91 ? -5.293 -9.040 9.361 1.00 90.00 91 ARG A C 1
ATOM 735 O O . ARG A 1 91 ? -5.994 -9.749 8.636 1.00 90.00 91 ARG A O 1
ATOM 742 N N . LEU A 1 92 ? -3.957 -9.041 9.310 1.00 89.31 92 LEU A N 1
ATOM 743 C CA . LEU A 1 92 ? -3.243 -9.856 8.337 1.00 89.31 92 LEU A CA 1
ATOM 744 C C . LEU A 1 92 ? -3.464 -11.338 8.648 1.00 89.31 92 LEU A C 1
ATOM 746 O O . LEU A 1 92 ? -3.033 -11.836 9.683 1.00 89.31 92 LEU A O 1
ATOM 750 N N . ALA A 1 93 ? -4.134 -12.029 7.730 1.00 88.94 93 ALA A N 1
ATOM 751 C CA . ALA A 1 93 ? -4.452 -13.448 7.837 1.00 88.94 93 ALA A CA 1
ATOM 752 C C . ALA A 1 93 ? -3.654 -14.313 6.860 1.00 88.94 93 ALA A C 1
ATOM 754 O O . ALA A 1 93 ? -3.469 -15.502 7.096 1.00 88.94 93 ALA A O 1
ATOM 755 N N . LYS A 1 94 ? -3.165 -13.720 5.767 1.00 88.00 94 LYS A N 1
ATOM 756 C CA . LYS A 1 94 ? -2.339 -14.398 4.772 1.00 88.00 94 LYS A CA 1
ATOM 757 C C . LYS A 1 94 ? -1.095 -13.570 4.471 1.00 88.00 94 LYS A C 1
ATOM 759 O O . LYS A 1 94 ? -1.197 -12.398 4.119 1.00 88.00 94 LYS A O 1
ATOM 764 N N . LEU A 1 95 ? 0.061 -14.214 4.551 1.00 87.75 95 LEU A N 1
ATOM 765 C CA . LEU A 1 95 ? 1.340 -13.676 4.110 1.00 87.75 95 LEU A CA 1
ATOM 766 C C . LEU A 1 95 ? 2.016 -14.735 3.240 1.00 87.75 95 LEU A C 1
ATOM 768 O O . LEU A 1 95 ? 2.199 -15.860 3.702 1.00 87.75 95 LEU A O 1
ATOM 772 N N . SER A 1 96 ? 2.351 -14.401 1.996 1.00 85.50 96 SER A N 1
ATOM 773 C CA . SER A 1 96 ? 3.077 -15.303 1.101 1.00 85.50 96 SER A CA 1
ATOM 774 C C . SER A 1 96 ? 4.332 -14.646 0.535 1.00 85.50 96 SER A C 1
ATOM 776 O O . SER A 1 96 ? 4.374 -13.433 0.326 1.00 85.50 96 SER A O 1
ATOM 778 N N . PHE A 1 97 ? 5.359 -15.469 0.327 1.00 82.25 97 PHE A N 1
ATOM 779 C CA . PHE A 1 97 ? 6.657 -15.079 -0.211 1.00 82.25 97 PHE A CA 1
ATOM 780 C C . PHE A 1 97 ? 6.958 -15.951 -1.433 1.00 82.25 97 PHE A C 1
ATOM 782 O O . PHE A 1 97 ? 7.200 -17.147 -1.277 1.00 82.25 97 PHE A O 1
ATOM 789 N N . ASN A 1 98 ? 6.919 -15.372 -2.634 1.00 72.94 98 ASN A N 1
ATOM 790 C CA . ASN A 1 98 ? 7.103 -16.088 -3.899 1.00 72.94 98 ASN A CA 1
ATOM 791 C C . ASN A 1 98 ? 8.421 -15.671 -4.567 1.00 72.94 98 ASN A C 1
ATOM 793 O O . ASN A 1 98 ? 8.706 -14.485 -4.684 1.00 72.94 98 ASN A O 1
ATOM 797 N N . ASP A 1 99 ? 9.218 -16.638 -5.030 1.00 60.34 99 ASP A N 1
ATOM 798 C CA . ASP A 1 99 ? 10.449 -16.395 -5.811 1.00 60.34 99 ASP A CA 1
ATOM 799 C C . ASP A 1 99 ? 11.438 -15.399 -5.159 1.00 60.34 99 ASP A C 1
ATOM 801 O O . ASP A 1 99 ? 12.029 -14.522 -5.787 1.00 60.34 99 ASP A O 1
ATOM 805 N N . CYS A 1 100 ? 11.589 -15.512 -3.838 1.00 59.28 100 CYS A N 1
ATOM 806 C CA . CYS A 1 100 ? 12.515 -14.721 -3.037 1.00 59.28 100 CYS A CA 1
ATOM 807 C C . CYS A 1 100 ? 13.920 -15.346 -3.071 1.00 59.28 100 CYS A C 1
ATOM 809 O O . CYS A 1 100 ? 14.342 -15.993 -2.111 1.00 59.28 100 CYS A O 1
ATOM 811 N N . GLN A 1 101 ? 14.655 -15.186 -4.173 1.00 47.00 101 GLN A N 1
ATOM 812 C CA . GLN A 1 101 ? 16.076 -15.546 -4.194 1.00 47.00 101 GLN A CA 1
ATOM 813 C C . GLN A 1 101 ? 16.840 -14.558 -3.291 1.00 47.00 101 GLN A C 1
ATOM 815 O O . GLN A 1 101 ? 16.575 -13.362 -3.319 1.00 47.00 101 GLN A O 1
ATOM 820 N N . TYR A 1 102 ? 17.776 -15.054 -2.476 1.00 41.75 102 TYR A N 1
ATOM 821 C CA . TYR A 1 102 ? 18.617 -14.294 -1.530 1.00 41.75 102 TYR A CA 1
ATOM 822 C C . TYR A 1 102 ? 17.967 -13.935 -0.175 1.00 41.75 102 TYR A C 1
ATOM 824 O O . TYR A 1 102 ? 17.442 -12.851 0.051 1.00 41.75 102 TYR A O 1
ATOM 832 N N . PHE A 1 103 ? 18.099 -14.881 0.756 1.00 45.75 103 PHE A N 1
ATOM 833 C CA . PHE A 1 103 ? 18.222 -14.723 2.209 1.00 45.75 103 PHE A CA 1
ATOM 834 C C . PHE A 1 103 ? 17.333 -13.712 2.954 1.00 45.75 103 PHE A C 1
ATOM 836 O O . PHE A 1 103 ? 17.563 -12.504 2.991 1.00 45.75 103 PHE A O 1
ATOM 843 N N . VAL A 1 104 ? 16.508 -14.307 3.821 1.00 39.00 104 VAL A N 1
ATOM 844 C CA . VAL A 1 104 ? 16.467 -14.004 5.259 1.00 39.00 104 VAL A CA 1
ATOM 845 C C . VAL A 1 104 ? 17.889 -13.717 5.775 1.00 39.00 104 VAL A C 1
ATOM 847 O O . VAL A 1 104 ? 18.612 -14.616 6.202 1.00 39.00 104 VAL A O 1
ATOM 850 N N . ARG A 1 105 ? 18.328 -12.455 5.742 1.00 33.97 105 ARG A N 1
ATOM 851 C CA . ARG A 1 105 ? 19.345 -11.990 6.688 1.00 33.97 105 A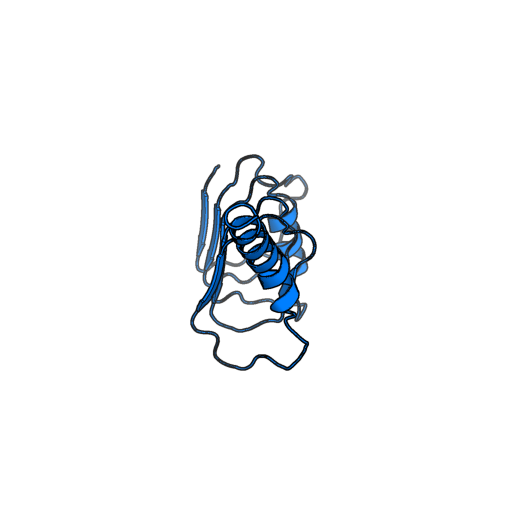RG A CA 1
ATOM 852 C C . ARG A 1 105 ? 18.652 -11.900 8.034 1.00 33.97 105 ARG A C 1
ATOM 854 O O . ARG A 1 105 ? 17.628 -11.236 8.154 1.00 33.97 105 ARG A O 1
ATOM 861 N N . ALA A 1 106 ? 19.202 -12.617 9.005 1.00 36.03 106 ALA A N 1
ATOM 862 C CA . ALA A 1 106 ? 18.717 -12.763 10.366 1.00 36.03 106 ALA A CA 1
ATOM 863 C C . ALA A 1 106 ? 18.569 -11.419 11.111 1.00 36.03 106 ALA A C 1
ATOM 865 O O . ALA A 1 106 ? 19.329 -11.094 12.012 1.00 36.03 106 ALA A O 1
ATOM 866 N N . GLY A 1 107 ? 17.548 -10.641 10.777 1.00 36.62 107 GLY A N 1
ATOM 867 C CA . GLY A 1 107 ? 16.742 -9.963 11.774 1.00 36.62 107 GLY A CA 1
ATOM 868 C C . GLY A 1 107 ? 15.573 -10.893 12.024 1.00 36.62 107 GLY A C 1
ATOM 869 O O . GLY A 1 107 ? 14.919 -11.284 11.065 1.00 36.62 107 GLY A O 1
ATOM 870 N N . LYS A 1 108 ? 15.352 -11.307 13.275 1.00 36.09 108 LYS A N 1
ATOM 871 C CA . LYS A 1 108 ? 14.168 -12.065 13.696 1.00 36.09 108 LYS A CA 1
ATOM 872 C C . LYS A 1 108 ? 12.926 -11.516 12.975 1.00 36.09 108 LYS A C 1
ATOM 874 O O . LYS A 1 108 ? 12.325 -10.556 13.456 1.00 36.09 108 LYS A O 1
ATOM 879 N N . ILE A 1 109 ? 12.493 -12.138 11.872 1.00 45.09 109 ILE A N 1
ATOM 880 C CA . ILE A 1 109 ? 11.075 -12.127 11.544 1.00 45.09 109 ILE A CA 1
ATOM 881 C C . ILE A 1 109 ? 10.517 -12.876 12.729 1.00 45.09 109 ILE A C 1
ATOM 883 O O . ILE A 1 109 ? 10.727 -14.080 12.875 1.00 45.09 109 ILE A O 1
ATOM 887 N N . ASN A 1 110 ? 9.948 -12.133 13.669 1.00 41.84 110 ASN A N 1
ATOM 888 C CA . ASN A 1 110 ? 9.292 -12.730 14.802 1.00 41.84 110 ASN A CA 1
ATOM 889 C C . ASN A 1 110 ? 8.006 -13.340 14.241 1.00 41.84 110 ASN A C 1
ATOM 891 O O . ASN A 1 110 ? 6.928 -12.775 14.370 1.00 41.84 110 ASN A O 1
ATOM 895 N N . ILE A 1 111 ? 8.144 -14.468 13.543 1.00 47.50 111 ILE A N 1
ATOM 896 C CA . ILE A 1 111 ? 7.047 -15.317 13.098 1.00 47.50 111 ILE A CA 1
ATOM 897 C C . ILE A 1 111 ? 6.172 -15.677 14.295 1.00 47.50 111 ILE A C 1
ATOM 899 O O . ILE A 1 111 ? 4.976 -15.827 14.119 1.00 47.50 111 ILE A O 1
ATOM 903 N N . ALA A 1 112 ? 6.703 -15.674 15.527 1.00 41.06 112 ALA A N 1
ATOM 904 C CA . ALA A 1 112 ? 5.885 -15.799 16.727 1.00 41.06 112 ALA A CA 1
ATOM 905 C C . ALA A 1 112 ? 4.949 -14.597 16.961 1.00 41.06 112 ALA A C 1
ATOM 907 O O . ALA A 1 112 ? 3.894 -14.791 17.539 1.00 41.06 112 ALA A O 1
ATOM 908 N N . LYS A 1 113 ? 5.230 -13.377 16.474 1.00 45.81 113 LYS A N 1
ATOM 909 C CA . LYS A 1 113 ? 4.239 -12.274 16.477 1.00 45.81 113 LYS A CA 1
ATOM 910 C C . LYS A 1 113 ? 3.123 -12.481 15.450 1.00 45.81 113 LYS A C 1
ATOM 912 O O . LYS A 1 113 ? 2.001 -12.071 15.714 1.00 45.81 113 LYS A O 1
ATOM 917 N N . PHE A 1 114 ? 3.421 -13.116 14.315 1.00 48.00 114 PHE A N 1
ATOM 918 C CA . PHE A 1 114 ? 2.410 -13.476 13.315 1.00 48.00 114 PHE A CA 1
ATOM 919 C C . PHE A 1 114 ? 1.607 -14.713 13.723 1.00 48.00 114 PHE A C 1
ATOM 921 O O . PHE A 1 114 ? 0.417 -14.773 13.458 1.00 48.00 114 PHE A O 1
ATOM 928 N N . LEU A 1 115 ? 2.231 -15.675 14.403 1.00 43.84 115 LEU A N 1
ATOM 929 C CA . LEU A 1 115 ? 1.602 -16.923 14.825 1.00 43.84 115 LEU A CA 1
ATOM 930 C C . LEU A 1 115 ? 0.954 -16.831 16.211 1.00 43.84 115 LEU A C 1
ATOM 932 O O . LEU A 1 115 ? 0.020 -17.581 16.456 1.00 43.84 115 LEU A O 1
ATOM 936 N N . ASN A 1 116 ? 1.370 -15.928 17.111 1.00 44.28 116 ASN A N 1
ATOM 937 C CA . ASN A 1 116 ? 0.786 -15.856 18.459 1.00 44.28 116 ASN A CA 1
ATOM 938 C C . ASN A 1 116 ? -0.725 -15.590 18.455 1.00 44.28 116 ASN A C 1
ATOM 940 O O . ASN A 1 116 ? -1.421 -16.299 19.172 1.00 44.28 116 ASN A O 1
ATOM 944 N N . PRO A 1 117 ? -1.285 -14.660 17.657 1.00 45.06 117 PRO A N 1
ATOM 945 C CA . PRO A 1 117 ? -2.738 -14.490 17.615 1.00 45.06 117 PRO A CA 1
ATOM 946 C C . PRO A 1 117 ? -3.454 -15.723 17.041 1.00 45.06 117 PRO A C 1
ATOM 948 O O . PRO A 1 117 ? -4.533 -16.077 17.506 1.00 45.06 117 PRO A O 1
ATOM 951 N N . PHE A 1 118 ? -2.842 -16.407 16.066 1.00 46.38 118 PHE A N 1
ATOM 952 C CA . PHE A 1 118 ? -3.416 -17.594 15.422 1.00 46.38 118 PHE A CA 1
ATOM 953 C C . PHE A 1 118 ? -3.330 -18.853 16.300 1.00 46.38 118 PHE A C 1
ATOM 955 O O . PHE A 1 118 ? -4.252 -19.663 16.296 1.00 46.38 118 PHE A O 1
ATOM 962 N N . LEU A 1 119 ? -2.281 -18.991 17.113 1.00 40.84 119 LEU A N 1
ATOM 963 C CA . LEU A 1 119 ? -2.123 -20.091 18.066 1.00 40.84 119 LEU A CA 1
ATOM 964 C C . LEU A 1 119 ? -2.949 -19.863 19.342 1.00 40.84 119 LEU A C 1
ATOM 966 O O . LEU A 1 119 ? -3.557 -20.811 19.835 1.00 40.84 119 LEU A O 1
ATOM 970 N N . LEU A 1 120 ? -3.071 -18.621 19.830 1.00 40.06 120 LEU A N 1
ATOM 971 C CA . LEU A 1 120 ? -3.869 -18.295 21.025 1.00 40.06 120 LEU A CA 1
ATOM 972 C C . LEU A 1 120 ? -5.386 -18.452 20.811 1.00 40.06 120 LEU A C 1
ATOM 974 O O . LEU A 1 120 ? -6.094 -18.759 21.766 1.00 40.06 120 LEU A O 1
ATOM 978 N N . LEU A 1 121 ? -5.886 -18.303 19.578 1.00 40.31 121 LEU A N 1
ATOM 979 C CA . LEU A 1 121 ? -7.293 -18.574 19.235 1.00 40.31 121 LEU A CA 1
ATOM 980 C C . LEU A 1 121 ? -7.589 -20.070 19.022 1.00 40.31 121 LEU A C 1
ATOM 982 O O . LEU A 1 121 ? -8.721 -20.510 19.216 1.00 40.31 121 LEU A O 1
ATOM 986 N N . SER A 1 122 ? -6.579 -20.866 18.652 1.00 37.53 122 SER A N 1
ATOM 987 C CA . SER A 1 122 ? -6.727 -22.322 18.521 1.00 37.53 122 SER A CA 1
ATOM 988 C C . SER A 1 122 ? -6.624 -23.061 19.857 1.00 37.53 122 SER A C 1
ATOM 990 O O . SER A 1 122 ? -7.185 -24.138 19.988 1.00 37.53 122 SER A O 1
ATOM 992 N N . ILE A 1 123 ? -5.957 -22.491 20.868 1.00 38.47 123 ILE A N 1
ATOM 993 C CA . ILE A 1 123 ? -5.832 -23.124 22.193 1.00 38.47 123 ILE A CA 1
ATOM 994 C C . ILE A 1 123 ? -7.061 -22.829 23.071 1.00 38.47 123 ILE A C 1
ATOM 996 O O . ILE A 1 123 ? -7.507 -23.708 23.805 1.00 38.47 123 ILE A O 1
ATOM 1000 N N . SER A 1 124 ? -7.677 -21.645 22.960 1.00 38.66 124 SER A N 1
ATOM 1001 C CA . SER A 1 124 ? -8.851 -21.276 23.774 1.00 38.66 124 SER A CA 1
ATOM 1002 C C . SER A 1 124 ? -10.158 -21.973 23.375 1.00 38.66 124 SER A C 1
ATOM 1004 O O . SER A 1 124 ? -11.142 -21.878 24.104 1.00 38.66 124 SER A O 1
ATOM 1006 N N . THR A 1 125 ? -10.183 -22.688 22.246 1.00 42.47 125 THR A N 1
ATOM 1007 C CA . THR A 1 125 ? -11.348 -23.470 21.790 1.00 42.47 125 THR A CA 1
ATOM 1008 C C . THR A 1 125 ? -11.253 -24.965 22.110 1.00 42.47 125 THR A C 1
ATOM 1010 O O . THR A 1 125 ? -12.246 -25.669 21.954 1.00 42.47 125 THR A O 1
ATOM 1013 N N . TRP A 1 126 ? -10.120 -25.453 22.636 1.00 34.56 126 TRP A N 1
ATOM 1014 C CA . TRP A 1 126 ? -10.011 -26.821 23.171 1.00 34.56 126 TRP A CA 1
ATOM 1015 C C . TRP A 1 126 ? -10.222 -26.894 24.687 1.00 34.56 126 TRP A C 1
ATOM 1017 O O . TRP A 1 126 ? -10.608 -27.943 25.196 1.00 34.56 126 TRP A O 1
ATOM 1027 N N . THR A 1 127 ? -10.034 -25.791 25.418 1.00 38.41 127 THR A N 1
ATOM 1028 C CA . THR A 1 127 ? -10.229 -25.772 26.877 1.00 38.41 127 THR A CA 1
ATOM 1029 C C . THR A 1 127 ? -11.677 -25.551 27.318 1.00 38.41 127 THR A C 1
ATOM 1031 O O . THR A 1 127 ? -11.950 -25.716 28.496 1.00 38.41 127 THR A O 1
ATOM 1034 N N . SER A 1 128 ? -12.615 -25.235 26.417 1.00 41.59 128 SER A N 1
ATOM 1035 C CA . SER A 1 128 ? -14.050 -25.100 26.739 1.00 41.59 128 SER A CA 1
ATOM 1036 C C . SER A 1 128 ? -14.916 -26.301 26.329 1.00 41.59 128 SER A C 1
ATOM 1038 O O . SER A 1 128 ? -16.130 -26.264 26.508 1.00 41.59 128 SER A O 1
ATOM 1040 N N . LEU A 1 129 ? -14.312 -27.370 25.794 1.00 41.62 129 LEU A N 1
ATOM 1041 C CA . LEU A 1 129 ? -15.001 -28.623 25.441 1.00 41.62 129 LEU A CA 1
ATOM 1042 C C . LEU A 1 129 ? -14.569 -29.828 26.299 1.00 41.62 129 LEU A C 1
ATOM 1044 O O . LEU A 1 129 ? -15.087 -30.924 26.100 1.00 41.62 129 LEU A O 1
ATOM 1048 N N . VAL A 1 130 ? -13.656 -29.640 27.264 1.00 44.59 130 VAL A N 1
ATOM 1049 C CA . VAL A 1 130 ? -13.212 -30.691 28.209 1.00 44.59 130 VAL A CA 1
ATOM 1050 C C . VAL A 1 130 ? -13.089 -30.164 29.653 1.00 44.59 130 VAL A C 1
ATOM 1052 O O . VAL A 1 130 ? -12.238 -30.612 30.417 1.00 44.59 130 VAL A O 1
ATOM 1055 N N . SER A 1 131 ? -13.934 -29.218 30.064 1.00 40.44 131 SER A N 1
ATOM 1056 C CA . SER A 1 131 ? -14.080 -28.843 31.481 1.00 40.44 131 SER A CA 1
ATOM 1057 C C . SER A 1 131 ? -15.532 -28.602 31.841 1.00 40.44 131 SER A C 1
ATOM 1059 O O . SER A 1 131 ? -16.139 -27.772 31.126 1.00 40.44 131 SER A O 1
#

Secondary structure (DSSP, 8-state):
--EEEEES-EE----TT----TT--EEEEES-EE-HHHHHHHHHT-TT--EEEEES-B-SS-S-EEEE-TT--EEEEESS---EEEEE-TT--EEEEES--S---SS---HHHHHHHHHHHHHTTTTTS--

Foldseek 3Di:
DAEDADELEEDPDDPPPPLEDARHQEYAYENYEDALVVQQVNQQSHQNHQYYEAENYHHDDDQEREHDHQNHQEYEYEDDDGHYHYDHHPNHNYYHYYHHPDDDPDPPPVVCVVCVVVVVVVVVVVVVVPD

Radius of gyration: 16.68 Å; chains: 1; bounding box: 34×48×47 Å

Organism: Nicotiana sylvestris (NCBI:txid4096)

pLDDT: mean 76.96, std 21.35, range [33.97, 98.38]

Sequence (131 aa):
LRHLTLETCLIELLPPAFKGFDRLMRLELRYVTISSELLGSLISRCLLLEHLVLENIRVSTSNIIEINAPRLRSFDYGGNTRPLFFKDIPRLAKLSFNDCQYFVRAGKINIAKFLNPFLLLSISTWTSLVS

InterPro domains:
  IPR032675 Leucine-rich repeat domain superfamily [G3DSA:3.80.10.10] (1-106)
  IPR053772 FBD-associated F-box protein At1g61320/At1g61330-like [PTHR34145] (1-104)
  IPR055411 F-box/LRR-repeat protein 15/At3g58940/PEG3-like, LRR domain [PF24758] (3-100)